Protein AF-A0A1W9UYB6-F1 (afdb_monomer_lite)

pLDDT: mean 93.51, std 8.06, range [49.12, 98.56]

Structure (mmCIF, N/CA/C/O backbone):
data_AF-A0A1W9UYB6-F1
#
_entry.id   AF-A0A1W9UYB6-F1
#
loop_
_atom_site.group_PDB
_atom_site.id
_atom_site.type_symbol
_atom_site.label_atom_id
_atom_site.label_alt_id
_atom_site.label_comp_id
_atom_site.label_asym_id
_atom_site.label_entity_id
_atom_site.label_seq_id
_atom_site.pdbx_PDB_ins_code
_atom_site.Cartn_x
_atom_site.Cartn_y
_atom_site.Cartn_z
_atom_site.occupancy
_atom_site.B_iso_or_equiv
_atom_site.auth_seq_id
_atom_site.auth_comp_id
_atom_site.auth_asym_id
_atom_site.auth_atom_id
_atom_site.pdbx_PDB_model_num
ATOM 1 N N . MET A 1 1 ? -17.127 8.899 -3.415 1.00 60.56 1 MET A N 1
ATOM 2 C CA . MET A 1 1 ? -17.416 7.688 -2.606 1.00 60.56 1 MET A CA 1
ATOM 3 C C . MET A 1 1 ? -17.935 6.496 -3.414 1.00 60.56 1 MET A C 1
ATOM 5 O O . MET A 1 1 ? -17.238 5.496 -3.410 1.00 60.56 1 MET A O 1
ATOM 9 N N . LYS A 1 2 ? -19.068 6.560 -4.145 1.00 73.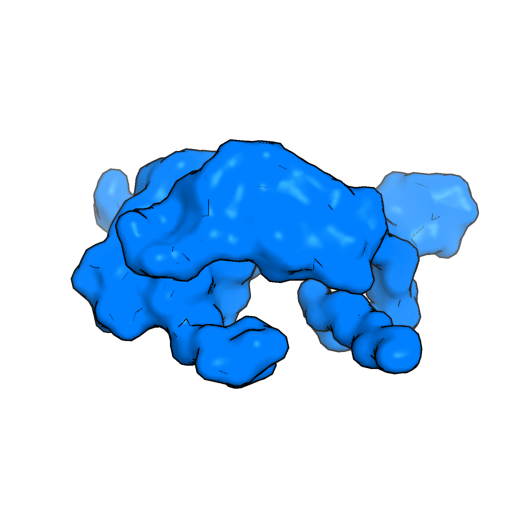38 2 LYS A N 1
ATOM 10 C CA . LYS A 1 2 ? -19.610 5.381 -4.879 1.00 73.38 2 LYS A CA 1
ATOM 11 C C . LYS A 1 2 ? -18.617 4.708 -5.844 1.00 73.38 2 LYS A C 1
ATOM 13 O O . LYS A 1 2 ? -18.592 3.490 -5.937 1.00 73.38 2 LYS A O 1
ATOM 18 N N . GLN A 1 3 ? -17.780 5.495 -6.521 1.00 86.06 3 GLN A N 1
ATOM 19 C CA . GLN A 1 3 ? -16.776 4.973 -7.452 1.00 86.06 3 GLN A CA 1
ATOM 20 C C . GLN A 1 3 ? -15.595 4.290 -6.739 1.00 86.06 3 GLN A C 1
ATOM 22 O O . GLN A 1 3 ? -15.181 3.217 -7.158 1.00 86.06 3 GLN A O 1
ATOM 27 N N . ILE A 1 4 ? -15.089 4.870 -5.641 1.00 89.50 4 ILE A N 1
ATOM 28 C CA . ILE A 1 4 ? -14.000 4.276 -4.842 1.00 89.50 4 ILE A CA 1
ATOM 29 C C . ILE A 1 4 ? -14.442 2.929 -4.274 1.00 89.50 4 ILE A C 1
ATOM 31 O O . ILE A 1 4 ? -13.739 1.944 -4.462 1.00 89.50 4 ILE A O 1
ATOM 35 N N . ALA A 1 5 ? -15.630 2.882 -3.662 1.00 92.44 5 ALA A N 1
ATOM 36 C CA . ALA A 1 5 ? -16.190 1.651 -3.115 1.00 92.44 5 ALA A CA 1
ATOM 37 C C . ALA A 1 5 ? -16.296 0.551 -4.177 1.00 92.44 5 ALA A C 1
ATOM 39 O O . ALA A 1 5 ? -15.790 -0.544 -3.968 1.00 92.44 5 ALA A O 1
ATOM 40 N N . TYR A 1 6 ? -16.856 0.870 -5.350 1.00 93.19 6 TYR A N 1
ATOM 41 C CA . TYR A 1 6 ? -16.948 -0.076 -6.462 1.00 93.19 6 TYR A CA 1
ATOM 42 C C . TYR A 1 6 ? -15.577 -0.619 -6.890 1.00 93.19 6 TYR A C 1
ATOM 44 O O . TYR A 1 6 ? -15.417 -1.825 -7.049 1.00 93.19 6 TYR A O 1
ATOM 52 N N . HIS A 1 7 ? -14.575 0.248 -7.070 1.00 93.19 7 HIS A N 1
ATOM 53 C CA . HIS A 1 7 ? -13.251 -0.204 -7.497 1.00 93.19 7 HIS A CA 1
ATOM 54 C C . HIS A 1 7 ? -12.536 -1.034 -6.428 1.00 93.19 7 HIS A C 1
ATOM 56 O O . HIS A 1 7 ? -11.899 -2.027 -6.766 1.00 93.19 7 HIS A O 1
ATOM 62 N N . VAL A 1 8 ? -12.631 -0.638 -5.160 1.00 94.94 8 VAL A N 1
ATOM 63 C CA . VAL A 1 8 ? -12.024 -1.382 -4.053 1.00 94.94 8 VAL A CA 1
ATOM 64 C C . VAL A 1 8 ? -12.678 -2.755 -3.900 1.00 94.94 8 VAL A C 1
ATOM 66 O O . VAL A 1 8 ? -11.960 -3.733 -3.757 1.00 94.94 8 VAL A O 1
ATOM 69 N N . ASP A 1 9 ? -14.002 -2.850 -4.015 1.00 94.06 9 ASP A N 1
ATOM 70 C CA . ASP A 1 9 ? -14.730 -4.124 -3.939 1.00 94.06 9 ASP A CA 1
ATOM 71 C C . ASP A 1 9 ? -14.449 -5.036 -5.149 1.00 94.06 9 ASP A C 1
ATOM 73 O O . ASP A 1 9 ? -14.276 -6.241 -5.011 1.00 94.06 9 ASP A O 1
ATOM 77 N N . THR A 1 10 ? -14.332 -4.454 -6.348 1.00 94.62 10 THR A N 1
ATOM 78 C CA . THR A 1 10 ? -14.130 -5.225 -7.589 1.00 94.62 10 THR A CA 1
ATOM 79 C C . THR A 1 10 ? -12.684 -5.694 -7.774 1.00 94.62 10 THR A C 1
ATOM 81 O O . THR A 1 10 ? -12.449 -6.781 -8.298 1.00 94.62 10 THR A O 1
ATOM 84 N N . TYR A 1 11 ? -11.706 -4.855 -7.422 1.00 94.50 11 TYR A N 1
ATOM 85 C CA . TYR A 1 11 ? -10.289 -5.071 -7.751 1.00 94.50 11 TYR A CA 1
ATOM 86 C C . TYR A 1 11 ? -9.396 -5.260 -6.523 1.00 94.50 11 TYR A C 1
ATOM 88 O O . TYR A 1 11 ? -8.198 -5.514 -6.675 1.00 94.50 11 TYR A O 1
ATOM 96 N N . GLY A 1 12 ? -9.944 -5.078 -5.322 1.00 96.88 12 GLY A N 1
ATOM 97 C CA . GLY A 1 12 ? -9.226 -5.281 -4.076 1.00 96.88 12 GLY A CA 1
ATOM 98 C C . GLY A 1 12 ? -9.085 -6.761 -3.743 1.00 96.88 12 GLY A C 1
ATOM 99 O O . GLY A 1 12 ? -9.962 -7.569 -4.039 1.00 96.88 12 GLY A O 1
ATOM 100 N N . PHE A 1 13 ? -7.986 -7.122 -3.093 1.00 97.38 13 PHE A N 1
ATOM 101 C CA . PHE A 1 13 ? -7.816 -8.447 -2.506 1.00 97.38 13 PHE A CA 1
ATOM 102 C C . PHE A 1 13 ? -7.130 -8.332 -1.146 1.00 97.38 13 PHE A C 1
ATOM 104 O O . PHE A 1 13 ? -6.220 -7.519 -0.956 1.00 97.38 13 PHE A O 1
ATOM 111 N N . ALA A 1 14 ? -7.608 -9.120 -0.186 1.00 97.94 14 ALA A N 1
ATOM 112 C CA . ALA A 1 14 ? -7.052 -9.155 1.158 1.00 97.94 14 ALA A CA 1
ATOM 113 C C . ALA A 1 14 ? -5.763 -9.986 1.183 1.00 97.94 14 ALA A C 1
ATOM 115 O O . ALA A 1 14 ? -5.651 -10.997 0.485 1.00 97.94 14 ALA A O 1
ATOM 116 N N . LEU A 1 15 ? -4.803 -9.568 2.001 1.00 96.31 15 LEU A N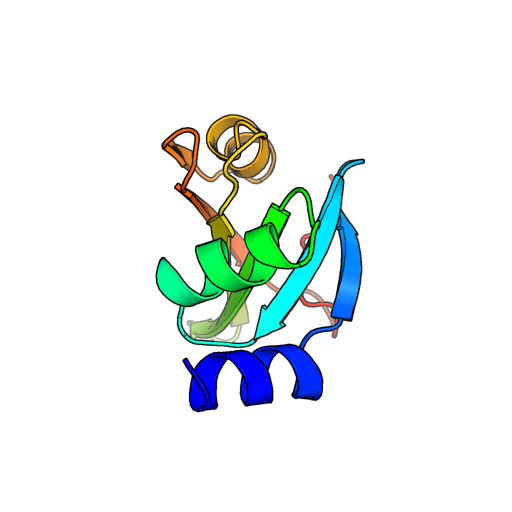 1
ATOM 117 C CA . LEU A 1 15 ? -3.575 -10.301 2.273 1.00 96.31 15 LEU A CA 1
ATOM 118 C C . LEU A 1 15 ? -3.050 -9.992 3.678 1.00 96.31 15 LEU A C 1
ATOM 120 O O . LEU A 1 15 ? -3.341 -8.941 4.248 1.00 96.31 15 LEU A O 1
ATOM 124 N N . ASP A 1 16 ? -2.215 -10.890 4.193 1.00 96.56 16 ASP A N 1
ATOM 125 C CA . ASP A 1 16 ? -1.267 -10.532 5.244 1.00 96.56 16 ASP A CA 1
ATOM 126 C C . ASP A 1 16 ? -0.069 -9.844 4.585 1.00 96.56 16 ASP A C 1
ATOM 128 O O . ASP A 1 16 ? 0.572 -10.415 3.696 1.00 96.56 16 ASP A O 1
ATOM 132 N N . PHE A 1 17 ? 0.203 -8.603 4.981 1.00 95.81 17 PHE A N 1
ATOM 133 C CA . PHE A 1 17 ? 1.404 -7.897 4.557 1.00 95.81 17 PHE A CA 1
ATOM 134 C C . PHE A 1 17 ? 2.216 -7.505 5.783 1.00 95.81 17 PHE A C 1
ATOM 136 O O . PHE A 1 17 ? 1.875 -6.565 6.499 1.00 95.81 17 PHE A O 1
ATOM 143 N N . ASP A 1 18 ? 3.305 -8.241 6.004 1.00 93.75 18 ASP A N 1
ATOM 144 C CA . ASP A 1 18 ? 4.249 -8.008 7.099 1.00 93.75 18 ASP A CA 1
ATOM 145 C C . ASP A 1 18 ? 3.577 -8.068 8.491 1.00 93.75 18 ASP A C 1
ATOM 147 O O . ASP A 1 18 ? 3.925 -7.313 9.404 1.00 93.75 18 ASP A O 1
ATOM 151 N N . GLY A 1 19 ? 2.585 -8.961 8.637 1.00 95.81 19 GLY A N 1
ATOM 152 C CA . GLY A 1 19 ? 1.816 -9.186 9.863 1.00 95.81 19 GLY A CA 1
ATOM 153 C C . GLY A 1 19 ? 0.595 -8.281 10.051 1.00 95.81 19 GLY A C 1
ATOM 154 O O . GLY A 1 19 ? 0.009 -8.292 11.133 1.00 95.81 19 GLY A O 1
ATOM 155 N N . TYR A 1 20 ? 0.220 -7.484 9.044 1.00 97.75 20 TYR A N 1
ATOM 156 C CA . TYR A 1 20 ? -0.942 -6.590 9.097 1.00 97.75 20 TYR A CA 1
ATOM 157 C C . TYR A 1 20 ? -2.057 -7.048 8.162 1.00 97.75 20 TYR A C 1
ATOM 159 O O . TYR A 1 20 ? -1.803 -7.377 6.996 1.00 97.75 20 TYR A O 1
ATOM 167 N N . ASN A 1 21 ? -3.305 -6.978 8.639 1.00 98.25 21 ASN A N 1
ATOM 168 C CA . ASN A 1 21 ? -4.477 -7.233 7.811 1.00 98.25 21 ASN A CA 1
ATOM 169 C C . ASN A 1 21 ? -4.599 -6.128 6.757 1.00 98.25 21 ASN A C 1
ATOM 171 O O . ASN A 1 21 ? -4.946 -4.987 7.065 1.00 98.25 21 ASN A O 1
ATOM 175 N N . THR A 1 22 ? -4.296 -6.462 5.508 1.00 98.56 22 THR A N 1
ATOM 176 C CA . THR A 1 22 ? -4.086 -5.483 4.444 1.00 98.56 22 THR A CA 1
ATOM 177 C C . THR A 1 22 ? -5.045 -5.732 3.295 1.00 98.56 22 THR A C 1
ATOM 179 O O . THR A 1 22 ? -5.238 -6.871 2.873 1.00 98.56 22 THR A O 1
ATOM 182 N N . LEU A 1 23 ? -5.603 -4.662 2.732 1.00 98.31 23 LEU A N 1
ATOM 183 C CA . LEU A 1 23 ? -6.300 -4.736 1.451 1.00 98.31 23 LEU A CA 1
ATOM 184 C C . LEU A 1 23 ? -5.448 -4.067 0.374 1.00 98.31 23 LEU A C 1
ATOM 186 O O . LEU A 1 23 ? -5.155 -2.869 0.458 1.00 98.31 23 LEU A O 1
ATOM 190 N N . ALA A 1 24 ? -5.055 -4.842 -0.638 1.00 97.88 24 ALA A N 1
ATOM 191 C CA . ALA A 1 24 ? -4.311 -4.346 -1.786 1.00 97.88 24 ALA A CA 1
ATOM 192 C C . ALA A 1 24 ? -5.226 -4.049 -2.970 1.00 97.88 24 ALA A C 1
ATOM 194 O O . ALA A 1 24 ? -6.117 -4.835 -3.279 1.00 97.88 24 ALA A O 1
ATOM 195 N N . VAL A 1 25 ? -4.981 -2.940 -3.671 1.00 97.12 25 VAL A N 1
ATOM 196 C CA . VAL A 1 25 ? -5.773 -2.537 -4.838 1.00 97.12 25 VAL A CA 1
ATOM 197 C C . VAL A 1 25 ? -4.918 -1.831 -5.897 1.00 97.12 25 VAL A C 1
ATOM 199 O O . VAL A 1 25 ? -4.100 -0.961 -5.590 1.00 97.12 25 VAL A O 1
ATOM 202 N N . ASN A 1 26 ? -5.117 -2.196 -7.168 1.00 95.25 26 ASN A N 1
ATOM 203 C CA . ASN A 1 26 ? -4.440 -1.568 -8.306 1.00 95.25 26 ASN A CA 1
ATOM 204 C C . ASN A 1 26 ? -5.212 -0.327 -8.777 1.00 95.25 26 ASN A C 1
ATOM 206 O O . ASN A 1 26 ? -6.084 -0.412 -9.644 1.00 95.25 26 ASN A O 1
ATOM 210 N N . LEU A 1 27 ? -4.922 0.829 -8.181 1.00 92.38 27 LEU A N 1
ATOM 211 C CA . LEU A 1 27 ? -5.569 2.111 -8.479 1.00 92.38 27 LEU A CA 1
ATOM 212 C C . LEU A 1 27 ? -4.548 3.252 -8.417 1.00 92.38 27 LEU A C 1
ATOM 214 O O . LEU A 1 27 ? -3.517 3.122 -7.763 1.00 92.38 27 LEU A O 1
ATOM 218 N N . PRO A 1 28 ? -4.790 4.397 -9.087 1.00 86.19 28 PRO A N 1
ATOM 219 C CA . PRO A 1 28 ? -4.031 5.604 -8.774 1.00 86.19 28 PRO A CA 1
ATOM 220 C C . PRO A 1 28 ? -4.171 5.930 -7.280 1.00 86.19 28 PRO A C 1
ATOM 222 O O . PRO A 1 28 ? -5.290 6.057 -6.788 1.00 86.19 28 PRO A O 1
ATOM 225 N N . GLY A 1 29 ? -3.045 6.051 -6.572 1.00 78.06 29 GLY A N 1
ATOM 226 C CA . GLY A 1 29 ? -3.028 6.353 -5.141 1.00 78.06 29 GLY A CA 1
ATOM 227 C C . GLY A 1 29 ? -3.692 7.691 -4.827 1.00 78.06 29 GLY A C 1
ATOM 228 O O . GLY A 1 29 ? -3.340 8.715 -5.413 1.00 78.06 29 GLY A O 1
ATOM 229 N N . ASN A 1 30 ? -4.643 7.686 -3.895 1.00 87.62 30 ASN A N 1
ATOM 230 C CA . ASN A 1 30 ? -5.145 8.888 -3.241 1.00 87.62 30 ASN A CA 1
ATOM 231 C C . ASN A 1 30 ? -5.501 8.575 -1.774 1.00 87.62 30 ASN A C 1
ATOM 233 O O . ASN A 1 30 ? -5.725 7.418 -1.409 1.00 87.62 30 ASN A O 1
ATOM 237 N N . GLY A 1 31 ? -5.559 9.613 -0.936 1.00 89.88 31 GLY A N 1
ATOM 238 C CA . GLY A 1 31 ? -5.887 9.458 0.484 1.00 89.88 31 GLY A CA 1
ATOM 239 C C . GLY A 1 31 ? -7.303 8.929 0.743 1.00 89.88 31 GLY A C 1
ATOM 240 O O . GLY A 1 31 ? -7.496 8.195 1.704 1.00 89.88 31 GLY A O 1
ATOM 241 N N . ASP A 1 32 ? -8.272 9.227 -0.129 1.00 95.19 32 ASP A N 1
ATOM 242 C CA . ASP A 1 32 ? -9.664 8.778 0.026 1.00 95.19 32 ASP A CA 1
ATOM 243 C C . ASP A 1 32 ? -9.816 7.255 -0.114 1.00 95.19 32 ASP A C 1
ATOM 245 O O . ASP A 1 32 ? -10.630 6.651 0.580 1.00 95.19 32 ASP A O 1
ATOM 249 N N . ILE A 1 33 ? -9.039 6.623 -1.002 1.00 95.88 33 ILE A N 1
ATOM 250 C CA . ILE A 1 33 ? -8.962 5.165 -1.145 1.00 95.88 33 ILE A CA 1
ATOM 251 C C . ILE A 1 33 ? -8.384 4.582 0.140 1.00 95.88 33 ILE A C 1
ATOM 253 O O . ILE A 1 33 ? -8.958 3.648 0.692 1.00 95.88 33 ILE A O 1
ATOM 257 N N . GLY A 1 34 ? -7.286 5.163 0.635 1.00 96.50 34 GLY A N 1
ATOM 258 C CA . GLY A 1 34 ? -6.665 4.761 1.893 1.00 96.50 34 GLY A CA 1
ATOM 259 C C . GLY A 1 34 ? -7.640 4.814 3.067 1.00 96.50 34 GLY A C 1
ATOM 260 O O . GLY A 1 34 ? -7.836 3.812 3.751 1.00 96.50 34 GLY A O 1
ATOM 261 N N . HIS A 1 35 ? -8.308 5.953 3.246 1.00 96.56 35 HIS A N 1
ATOM 262 C CA . HIS A 1 35 ? -9.306 6.154 4.294 1.00 96.56 35 HIS A CA 1
ATOM 263 C C . HIS A 1 35 ? -10.495 5.194 4.154 1.00 96.56 35 HIS A C 1
ATOM 265 O O . HIS A 1 35 ? -10.893 4.563 5.130 1.00 96.56 35 HIS A O 1
ATOM 271 N N . TYR A 1 36 ? -11.032 5.018 2.940 1.00 96.94 36 TYR A N 1
ATOM 272 C CA . TYR A 1 36 ? -12.127 4.077 2.703 1.00 96.94 36 TYR A CA 1
ATOM 273 C C . TYR A 1 36 ? -11.738 2.648 3.090 1.00 96.94 36 TYR A C 1
ATOM 275 O O . TYR A 1 36 ? -12.471 2.002 3.832 1.00 96.94 36 TYR A O 1
ATOM 283 N N . ILE A 1 37 ? -10.573 2.171 2.656 1.00 97.81 37 ILE A N 1
ATOM 284 C CA . ILE A 1 37 ? -10.081 0.836 3.013 1.00 97.81 37 ILE A CA 1
ATOM 285 C C . ILE A 1 37 ? -9.908 0.688 4.531 1.00 97.81 37 ILE A C 1
ATOM 287 O O . ILE A 1 37 ? -10.357 -0.310 5.093 1.00 97.81 37 ILE A O 1
ATOM 291 N N . CYS A 1 38 ? -9.332 1.686 5.209 1.00 97.50 38 CYS A N 1
ATOM 292 C CA . CYS A 1 38 ? -9.191 1.664 6.669 1.00 97.50 38 CYS A CA 1
ATOM 293 C C . CYS A 1 38 ? -10.562 1.607 7.368 1.00 97.50 38 CYS A C 1
ATOM 295 O O . CYS A 1 38 ? -10.745 0.841 8.311 1.00 97.50 38 CYS A O 1
ATOM 297 N N . SER A 1 39 ? -11.566 2.331 6.857 1.00 97.25 39 SER A N 1
ATOM 298 C CA . SER A 1 39 ? -12.940 2.288 7.387 1.00 97.25 39 SER A CA 1
ATOM 299 C C . SER A 1 39 ? -13.636 0.928 7.242 1.00 97.25 39 SER A C 1
ATOM 301 O O . SER A 1 39 ? -14.623 0.677 7.930 1.00 97.25 39 SER A O 1
ATOM 303 N N . LEU A 1 40 ? -13.122 0.037 6.384 1.00 96.88 40 LEU A N 1
ATOM 304 C CA . LEU A 1 40 ? -13.584 -1.351 6.273 1.00 96.88 40 LEU A CA 1
ATOM 305 C C . LEU A 1 40 ? -12.953 -2.277 7.332 1.00 96.88 40 LEU A C 1
ATOM 307 O O . LEU A 1 40 ? -13.296 -3.455 7.381 1.00 96.88 40 LEU A O 1
ATOM 311 N N . GLY A 1 41 ? -12.048 -1.766 8.175 1.00 97.81 41 GLY A N 1
ATOM 312 C CA . GLY A 1 41 ? -11.400 -2.517 9.255 1.00 97.81 41 GLY A CA 1
ATOM 313 C C . GLY A 1 41 ? -10.061 -3.163 8.884 1.00 97.81 41 GLY A C 1
ATOM 314 O O . GLY A 1 41 ? -9.573 -4.006 9.634 1.00 97.81 41 GLY A O 1
ATOM 315 N N . TYR A 1 42 ? -9.465 -2.794 7.747 1.00 98.50 42 TYR A N 1
ATOM 316 C CA . TYR A 1 42 ? -8.094 -3.189 7.414 1.00 98.50 42 TYR A CA 1
ATOM 317 C C . TYR A 1 42 ? -7.083 -2.282 8.121 1.00 98.50 42 TYR A C 1
ATOM 319 O O . TYR A 1 42 ? -7.275 -1.068 8.193 1.00 98.50 42 TYR A O 1
ATOM 327 N N . ASP A 1 43 ? -5.985 -2.865 8.599 1.00 98.50 43 ASP A N 1
ATOM 328 C CA . ASP A 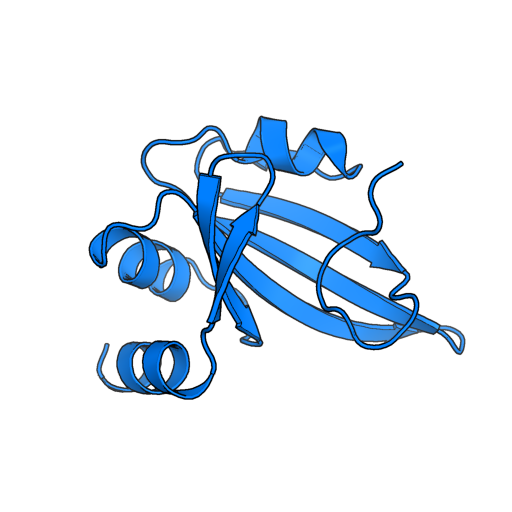1 43 ? -4.900 -2.140 9.265 1.00 98.50 43 ASP A CA 1
ATOM 329 C C . ASP A 1 43 ? -4.139 -1.252 8.277 1.00 98.50 43 ASP A C 1
ATOM 331 O O . ASP A 1 43 ? -3.697 -0.153 8.619 1.00 98.50 43 ASP A O 1
ATOM 335 N N . VAL A 1 44 ? -3.965 -1.739 7.046 1.00 98.56 44 VAL A N 1
ATOM 336 C CA . VAL A 1 44 ? -3.196 -1.072 5.994 1.00 98.56 44 VAL A CA 1
ATOM 337 C C . VAL A 1 44 ? -3.951 -1.130 4.669 1.00 98.56 44 VAL A C 1
ATOM 339 O O . VAL A 1 44 ? -4.422 -2.179 4.226 1.00 98.56 44 VAL A O 1
ATOM 342 N N . ALA A 1 45 ? -4.012 0.009 3.989 1.00 98.50 45 ALA A N 1
ATOM 343 C CA . ALA A 1 45 ? -4.391 0.085 2.588 1.00 98.50 45 ALA A CA 1
ATOM 344 C C . ALA A 1 45 ? -3.132 0.048 1.717 1.00 98.50 45 ALA A C 1
ATOM 346 O O . ALA A 1 45 ? -2.290 0.940 1.820 1.00 98.50 45 ALA A O 1
ATOM 347 N N . TYR A 1 46 ? -3.013 -0.953 0.846 1.00 98.38 46 TYR A N 1
ATOM 348 C CA . TYR A 1 46 ? -1.898 -1.112 -0.088 1.00 98.38 46 TYR A CA 1
ATOM 349 C C . TYR A 1 46 ? -2.356 -0.712 -1.494 1.00 98.38 46 TYR A C 1
ATOM 351 O O . TYR A 1 46 ? -2.965 -1.490 -2.226 1.00 98.38 46 TYR A O 1
ATOM 359 N N . VAL A 1 47 ? -2.097 0.528 -1.897 1.00 98.00 47 VAL A N 1
ATOM 360 C CA . VAL A 1 47 ? -2.501 1.028 -3.217 1.00 98.00 47 VAL A CA 1
ATOM 361 C C . VAL A 1 47 ? -1.293 1.023 -4.135 1.00 98.00 47 VAL A C 1
ATOM 363 O O . VAL A 1 47 ? -0.273 1.628 -3.811 1.00 98.00 47 VAL A O 1
ATOM 366 N N . TYR A 1 48 ? -1.379 0.349 -5.278 1.00 97.25 48 TYR A N 1
ATOM 367 C CA . TYR A 1 48 ? -0.221 0.189 -6.155 1.00 97.25 48 TYR A CA 1
ATOM 368 C C . TYR A 1 48 ? -0.525 0.450 -7.622 1.00 97.25 48 TYR A C 1
ATOM 370 O O . TYR A 1 48 ? -1.663 0.343 -8.081 1.00 97.25 48 TYR A O 1
ATOM 378 N N . ARG A 1 49 ? 0.532 0.787 -8.364 1.00 95.19 49 ARG A N 1
ATOM 379 C CA . ARG A 1 49 ? 0.522 0.936 -9.819 1.00 95.19 49 ARG A CA 1
ATOM 380 C C . ARG A 1 49 ? 1.806 0.408 -10.421 1.00 95.19 49 ARG A C 1
ATOM 382 O O . ARG A 1 49 ? 2.900 0.740 -9.963 1.00 95.19 49 ARG A O 1
ATOM 389 N N . ASP A 1 50 ? 1.653 -0.331 -11.508 1.00 93.50 50 ASP A N 1
ATOM 390 C CA . ASP A 1 50 ? 2.777 -0.724 -12.341 1.00 93.50 50 ASP A CA 1
ATOM 391 C C . ASP A 1 50 ? 3.150 0.399 -13.311 1.00 93.50 50 ASP A C 1
ATOM 393 O O . ASP A 1 50 ? 2.291 1.101 -13.855 1.00 93.50 50 ASP A O 1
ATOM 397 N N . ASN A 1 51 ? 4.449 0.561 -13.521 1.00 91.88 51 ASN A N 1
ATOM 398 C CA . ASN A 1 51 ? 5.040 1.418 -14.532 1.00 91.88 51 ASN A CA 1
ATOM 399 C C . ASN A 1 51 ? 6.094 0.618 -15.304 1.00 91.88 51 ASN A C 1
ATOM 401 O O . ASN A 1 51 ? 6.849 -0.149 -14.709 1.00 91.88 51 ASN A O 1
ATOM 405 N N . PHE A 1 52 ? 6.155 0.808 -16.618 1.00 93.19 52 PHE A N 1
ATOM 406 C CA . PHE A 1 52 ? 7.184 0.219 -17.460 1.00 93.19 52 PHE A CA 1
ATOM 407 C C . PHE A 1 52 ? 8.288 1.245 -17.708 1.00 93.19 52 PHE A C 1
ATOM 409 O O . PHE A 1 52 ? 8.036 2.320 -18.250 1.00 93.19 52 PHE A O 1
ATOM 416 N N . GLN A 1 53 ? 9.510 0.916 -17.307 1.00 92.81 53 GLN A N 1
ATOM 417 C CA . GLN A 1 53 ? 10.680 1.769 -17.466 1.00 92.81 53 GLN A CA 1
ATOM 418 C C . GLN A 1 53 ? 11.880 0.903 -17.858 1.00 92.81 53 GLN A C 1
ATOM 420 O O . GLN A 1 53 ? 12.134 -0.115 -17.222 1.00 92.81 53 GLN A O 1
ATOM 425 N N . ASP A 1 54 ? 12.612 1.311 -18.898 1.00 92.31 54 ASP A N 1
ATOM 426 C CA . ASP A 1 54 ? 13.881 0.693 -19.316 1.00 92.31 54 ASP A CA 1
ATOM 427 C C . ASP A 1 54 ? 13.807 -0.834 -19.519 1.00 92.31 54 ASP A C 1
ATOM 429 O O . ASP A 1 54 ? 14.702 -1.587 -19.143 1.00 92.31 54 ASP A O 1
ATOM 433 N N . GLY A 1 55 ? 12.711 -1.314 -20.117 1.00 93.44 55 GLY A N 1
ATOM 434 C CA . GLY A 1 55 ? 12.509 -2.744 -20.377 1.00 93.44 55 GLY A CA 1
ATOM 435 C C . GLY A 1 55 ? 12.013 -3.548 -19.170 1.00 93.44 55 GLY A C 1
ATOM 436 O O . GLY A 1 55 ? 11.847 -4.762 -19.277 1.00 93.44 55 GLY A O 1
ATOM 437 N N . GLN A 1 56 ? 11.768 -2.897 -18.032 1.00 93.25 56 GLN A N 1
ATOM 438 C CA . GLN A 1 56 ? 11.403 -3.532 -16.769 1.00 93.25 56 GLN A CA 1
ATOM 439 C C . GLN A 1 56 ? 10.074 -2.992 -16.235 1.00 93.25 56 GLN A C 1
ATOM 441 O O . GLN A 1 56 ? 9.724 -1.824 -16.417 1.00 93.25 56 GLN A O 1
ATOM 446 N N . VAL A 1 57 ? 9.326 -3.850 -15.538 1.00 93.25 57 VAL A N 1
ATOM 447 C CA . VAL A 1 57 ? 8.130 -3.440 -14.797 1.00 93.25 57 VAL A CA 1
ATOM 448 C C . VAL A 1 57 ? 8.545 -3.071 -13.380 1.00 93.25 57 VAL A C 1
ATOM 450 O O . VAL A 1 57 ? 9.197 -3.849 -12.689 1.00 93.25 57 VAL A O 1
ATOM 453 N N . PHE A 1 58 ? 8.136 -1.894 -12.930 1.00 94.44 58 PHE A N 1
ATOM 454 C CA . PHE A 1 58 ? 8.276 -1.454 -11.553 1.00 94.44 58 PHE A CA 1
ATOM 455 C C . PHE A 1 58 ? 6.909 -1.230 -10.939 1.00 94.44 58 PHE A C 1
ATOM 457 O O . PHE A 1 58 ? 6.045 -0.609 -11.553 1.00 94.44 58 PHE A O 1
ATOM 464 N N . THR A 1 59 ? 6.749 -1.653 -9.696 1.00 96.06 59 THR A N 1
ATOM 465 C CA . THR A 1 59 ? 5.543 -1.388 -8.922 1.00 96.06 59 THR A CA 1
ATOM 466 C C . THR A 1 59 ? 5.827 -0.247 -7.956 1.00 96.06 59 THR A C 1
ATOM 468 O O . THR A 1 59 ? 6.774 -0.303 -7.169 1.00 96.06 59 THR A O 1
ATOM 471 N N . ASN A 1 60 ? 5.021 0.809 -8.041 1.00 96.31 60 ASN A N 1
ATOM 472 C CA . ASN A 1 60 ? 5.001 1.901 -7.075 1.00 96.31 60 ASN A CA 1
ATOM 473 C C . ASN A 1 60 ? 3.865 1.646 -6.095 1.00 96.31 60 ASN A C 1
ATOM 475 O O . ASN A 1 60 ? 2.727 1.444 -6.521 1.00 96.31 60 ASN A O 1
ATOM 479 N N . VAL A 1 61 ? 4.174 1.679 -4.806 1.00 97.38 61 VAL A N 1
ATOM 480 C CA . VAL A 1 61 ? 3.237 1.378 -3.725 1.00 97.38 61 VAL A CA 1
ATOM 481 C C . VAL A 1 61 ? 3.060 2.616 -2.870 1.00 97.38 61 VAL A C 1
ATOM 483 O O . VAL A 1 61 ? 4.031 3.275 -2.504 1.00 97.38 61 VAL A O 1
ATOM 486 N N . THR A 1 62 ? 1.816 2.917 -2.528 1.00 98.31 62 THR A N 1
ATOM 487 C CA . THR A 1 62 ? 1.453 3.859 -1.475 1.00 98.31 62 THR A CA 1
ATOM 488 C C . THR A 1 62 ? 0.642 3.122 -0.420 1.00 98.31 62 THR A C 1
ATOM 490 O O . THR A 1 62 ? -0.388 2.517 -0.709 1.00 98.31 62 THR A O 1
ATOM 493 N N . LEU A 1 63 ? 1.143 3.165 0.804 1.00 98.38 63 LEU A N 1
ATOM 494 C CA . LEU A 1 63 ? 0.529 2.625 1.999 1.00 98.38 63 LEU A CA 1
ATOM 495 C C . LEU A 1 63 ? -0.223 3.739 2.718 1.00 98.38 63 LEU A C 1
ATOM 497 O O . LEU A 1 63 ? 0.323 4.831 2.886 1.00 98.38 63 LEU A O 1
ATOM 501 N N . TYR A 1 64 ? -1.423 3.437 3.199 1.00 98.56 64 TYR A N 1
ATOM 502 C CA . TYR A 1 64 ? -2.166 4.303 4.112 1.00 98.56 64 TYR A CA 1
ATOM 503 C C . TYR A 1 64 ? -2.582 3.526 5.354 1.00 98.56 64 TYR A C 1
ATOM 505 O O . TYR A 1 64 ? -2.882 2.335 5.269 1.00 98.56 64 TYR A O 1
ATOM 513 N N . SER A 1 65 ? -2.601 4.201 6.499 1.00 98.44 65 SER A N 1
ATOM 514 C CA . SER A 1 65 ? -3.146 3.659 7.742 1.00 98.44 65 SER A CA 1
ATOM 515 C C . SER A 1 65 ? -3.493 4.784 8.713 1.00 98.44 65 SER A C 1
ATOM 517 O O . SER A 1 65 ? -2.873 5.850 8.699 1.00 98.44 65 SER A O 1
ATOM 519 N N . GLU A 1 66 ? -4.460 4.527 9.589 1.00 96.94 66 GLU A N 1
ATOM 520 C CA . GLU A 1 66 ? -4.804 5.406 10.712 1.00 96.94 66 GLU A CA 1
ATOM 521 C C . GLU A 1 66 ? -4.181 4.930 12.037 1.00 96.94 66 GLU A C 1
ATOM 523 O O . GLU A 1 66 ? -4.026 5.715 12.975 1.00 96.94 66 GLU A O 1
ATOM 528 N N . THR A 1 67 ? -3.775 3.659 12.116 1.00 97.00 67 THR A N 1
ATOM 529 C CA . THR A 1 67 ? -3.338 2.992 13.355 1.00 97.00 67 THR A CA 1
ATOM 530 C C . THR A 1 67 ? -1.895 2.486 13.289 1.00 97.00 67 THR A C 1
ATOM 532 O O . THR A 1 67 ? -1.194 2.496 14.305 1.00 97.00 67 THR A O 1
ATOM 535 N N . VAL A 1 68 ? -1.414 2.112 12.102 1.00 97.94 68 VAL A N 1
ATOM 536 C CA . VAL A 1 68 ? -0.069 1.581 11.852 1.00 97.94 68 VAL A CA 1
ATOM 537 C C . VAL A 1 68 ? 0.861 2.693 11.374 1.00 97.94 68 VAL A C 1
ATOM 539 O O . VAL A 1 68 ? 0.489 3.545 10.573 1.00 97.94 68 VAL A O 1
ATOM 542 N N . ASP A 1 69 ? 2.108 2.682 11.850 1.00 98.31 69 ASP A N 1
ATOM 543 C CA . ASP A 1 69 ? 3.160 3.554 11.323 1.00 98.31 69 ASP A CA 1
ATOM 544 C C . ASP A 1 69 ? 3.696 3.002 9.993 1.00 98.31 69 ASP A C 1
ATOM 546 O O . ASP A 1 69 ? 4.691 2.270 9.948 1.00 98.31 69 ASP A O 1
ATOM 550 N N . VAL A 1 70 ? 3.023 3.351 8.896 1.00 98.44 70 VAL A N 1
ATOM 551 C CA . VAL A 1 70 ? 3.368 2.856 7.557 1.00 98.44 70 VAL A CA 1
ATOM 552 C C . VAL A 1 70 ? 4.678 3.434 7.027 1.00 98.44 70 VAL A C 1
ATOM 554 O O . VAL A 1 70 ? 5.257 2.859 6.107 1.00 98.44 70 VAL A O 1
ATOM 557 N N . SER A 1 71 ? 5.213 4.505 7.631 1.00 98.56 71 SER A N 1
ATOM 558 C CA . SER A 1 71 ? 6.554 5.000 7.289 1.00 98.56 71 SER A CA 1
ATOM 559 C C . SER A 1 71 ? 7.628 3.961 7.609 1.00 98.56 71 SER A C 1
ATOM 561 O O . SER A 1 71 ? 8.507 3.704 6.786 1.00 98.56 71 SER A O 1
ATOM 563 N N . LYS A 1 72 ? 7.512 3.290 8.762 1.00 97.94 72 LYS A N 1
ATOM 564 C CA . LYS A 1 72 ? 8.424 2.215 9.176 1.00 97.94 72 LYS A CA 1
ATOM 565 C C . LYS A 1 72 ? 8.280 0.979 8.313 1.00 97.94 72 LYS A C 1
ATOM 567 O O . LYS A 1 72 ? 9.287 0.353 7.997 1.00 97.94 72 LYS A O 1
ATOM 572 N N . LEU A 1 73 ? 7.051 0.655 7.922 1.00 96.50 73 LEU A N 1
ATOM 573 C CA . LEU A 1 73 ? 6.777 -0.442 7.003 1.00 96.50 73 LEU A CA 1
ATOM 574 C C . LEU A 1 73 ? 7.416 -0.174 5.633 1.00 96.50 73 LEU A C 1
ATOM 576 O O . LEU A 1 73 ? 8.170 -1.004 5.141 1.00 96.50 73 LEU A O 1
ATOM 580 N N . ALA A 1 74 ? 7.220 1.019 5.063 1.00 97.69 74 ALA A N 1
ATOM 581 C CA . ALA A 1 74 ? 7.821 1.403 3.786 1.00 97.69 74 ALA A CA 1
ATOM 582 C C . ALA A 1 74 ? 9.361 1.396 3.816 1.00 97.69 74 ALA A C 1
ATOM 584 O O . ALA A 1 74 ? 9.985 0.963 2.847 1.00 97.69 74 ALA A O 1
ATOM 585 N N . MET A 1 75 ? 9.984 1.818 4.924 1.00 97.31 75 MET A N 1
ATOM 586 C CA . MET A 1 75 ? 11.447 1.805 5.077 1.00 97.31 75 MET A CA 1
ATOM 587 C C . MET A 1 75 ? 12.057 0.399 4.965 1.00 97.31 75 MET A C 1
ATOM 589 O O . MET A 1 75 ? 13.166 0.271 4.451 1.00 97.31 75 MET A O 1
ATOM 593 N N . ARG A 1 76 ? 11.337 -0.663 5.360 1.00 95.56 76 ARG A N 1
ATOM 594 C CA . ARG A 1 76 ? 11.799 -2.059 5.196 1.00 95.56 76 ARG A CA 1
ATOM 595 C C . ARG A 1 76 ? 12.001 -2.444 3.730 1.00 95.56 76 ARG A C 1
ATOM 597 O O . ARG A 1 76 ? 12.834 -3.290 3.432 1.00 95.56 76 ARG A O 1
ATOM 604 N N . TYR A 1 77 ? 11.282 -1.782 2.827 1.00 95.12 77 TYR A N 1
ATOM 605 C CA . TYR A 1 77 ? 11.334 -2.002 1.382 1.00 95.12 77 TYR A CA 1
ATOM 606 C C . TYR A 1 77 ? 12.082 -0.880 0.640 1.00 95.12 77 TYR A C 1
ATOM 608 O O . TYR A 1 77 ? 11.883 -0.688 -0.558 1.00 95.12 77 TYR A O 1
ATOM 616 N N . GLY A 1 78 ? 12.922 -0.107 1.343 1.00 95.88 78 GLY A N 1
ATOM 617 C CA . GLY A 1 78 ? 13.723 0.974 0.755 1.00 95.88 78 GLY A CA 1
ATOM 618 C C . GLY A 1 78 ? 12.942 2.253 0.429 1.00 95.88 78 GLY A C 1
ATOM 619 O O . GLY A 1 78 ? 13.428 3.090 -0.329 1.00 95.88 78 GLY A O 1
ATOM 620 N N . GLY A 1 79 ? 11.731 2.401 0.969 1.00 97.25 79 GLY A N 1
ATOM 621 C CA . GLY A 1 79 ? 10.899 3.594 0.826 1.00 97.25 79 GLY A CA 1
ATOM 622 C C . GLY A 1 79 ? 10.906 4.509 2.050 1.00 97.25 79 GLY A C 1
ATOM 623 O O . GLY A 1 79 ? 11.841 4.521 2.849 1.00 97.25 79 GLY A O 1
ATOM 624 N N . GLY A 1 80 ? 9.830 5.280 2.211 1.00 97.94 80 GLY A N 1
ATOM 625 C CA . GLY A 1 80 ? 9.646 6.197 3.336 1.00 97.94 80 GLY A CA 1
ATOM 626 C C . GLY A 1 80 ? 8.383 7.051 3.212 1.00 97.94 80 GLY A C 1
ATOM 627 O O . GLY A 1 80 ? 7.589 6.889 2.284 1.00 97.94 80 GLY A O 1
ATOM 628 N N . GLY A 1 81 ? 8.178 7.959 4.168 1.00 97.94 81 GLY A N 1
ATOM 629 C CA . GLY A 1 81 ? 7.035 8.874 4.181 1.00 97.94 81 GLY A CA 1
ATOM 630 C C . GLY A 1 81 ? 6.612 9.281 5.589 1.00 97.94 81 GLY A C 1
ATOM 631 O O . GLY A 1 81 ? 7.430 9.340 6.505 1.00 97.94 81 GLY A O 1
ATOM 632 N N . HIS A 1 82 ? 5.321 9.553 5.761 1.00 98.00 82 HIS A N 1
ATOM 633 C CA . HIS A 1 82 ? 4.708 9.920 7.034 1.00 98.00 82 HIS A CA 1
ATOM 634 C C . HIS A 1 82 ? 4.035 8.721 7.703 1.00 98.00 82 HIS A C 1
ATOM 636 O O . HIS A 1 82 ? 3.698 7.735 7.049 1.00 98.00 82 HIS A O 1
ATOM 642 N N . LYS A 1 83 ? 3.783 8.833 9.014 1.00 98.25 83 LYS A N 1
ATOM 643 C CA . LYS A 1 83 ? 3.189 7.760 9.826 1.00 98.25 83 LYS A CA 1
ATOM 644 C C . LYS A 1 83 ? 1.932 7.145 9.197 1.00 98.25 83 LYS A C 1
ATOM 646 O O . LYS A 1 83 ? 1.810 5.933 9.229 1.00 98.25 83 LYS A O 1
ATOM 651 N N . GLY A 1 84 ? 1.033 7.959 8.636 1.00 97.88 84 GLY A N 1
ATOM 652 C CA . GLY A 1 84 ? -0.226 7.487 8.039 1.00 97.88 84 GLY A CA 1
ATOM 653 C C . GLY A 1 84 ? -0.232 7.373 6.511 1.00 97.88 84 GLY A C 1
ATOM 654 O O . GLY A 1 84 ? -1.229 6.936 5.944 1.00 97.88 84 GLY A O 1
ATOM 655 N N . ALA A 1 85 ? 0.847 7.779 5.835 1.00 98.06 85 ALA A N 1
ATOM 656 C CA . ALA A 1 85 ? 0.963 7.705 4.381 1.00 98.06 85 ALA A CA 1
ATOM 657 C C . ALA A 1 85 ? 2.437 7.621 3.966 1.00 98.06 85 ALA A C 1
ATOM 659 O O . ALA A 1 85 ? 3.202 8.568 4.167 1.00 98.06 85 ALA A O 1
ATOM 660 N N . ALA A 1 86 ? 2.837 6.502 3.374 1.00 98.31 86 ALA A N 1
ATOM 661 C CA . ALA A 1 86 ? 4.216 6.253 2.967 1.00 98.31 86 ALA A CA 1
ATOM 662 C C . ALA A 1 86 ? 4.262 5.405 1.701 1.00 98.31 86 ALA A C 1
ATOM 664 O O . ALA A 1 86 ? 3.270 4.787 1.334 1.00 98.31 86 ALA A O 1
ATOM 665 N N . GLY A 1 87 ? 5.399 5.358 1.018 1.00 97.75 87 GLY A N 1
ATOM 666 C CA . GLY A 1 87 ? 5.504 4.609 -0.226 1.00 97.75 87 GLY A CA 1
ATOM 667 C C . GLY A 1 87 ? 6.882 4.030 -0.459 1.00 97.75 87 GLY A C 1
ATOM 668 O O . GLY A 1 87 ? 7.871 4.457 0.136 1.00 97.75 87 GLY A O 1
ATOM 669 N N . PHE A 1 88 ? 6.928 3.042 -1.338 1.00 97.12 88 PHE A N 1
ATOM 670 C CA . PHE A 1 88 ? 8.150 2.399 -1.796 1.00 97.12 88 PHE A CA 1
ATOM 671 C C . PHE A 1 88 ? 7.979 1.952 -3.249 1.00 97.12 88 PHE A C 1
ATOM 673 O O . PHE A 1 88 ? 6.870 1.929 -3.794 1.00 97.12 88 PHE A O 1
ATOM 680 N N . ARG A 1 89 ? 9.094 1.616 -3.894 1.00 95.69 89 ARG A N 1
ATOM 681 C CA . ARG A 1 89 ? 9.129 1.145 -5.277 1.00 95.69 89 ARG A CA 1
ATOM 682 C C . ARG A 1 89 ? 10.049 -0.057 -5.368 1.00 95.69 89 ARG A C 1
ATOM 684 O O . ARG A 1 89 ? 11.140 -0.034 -4.808 1.00 95.69 89 ARG A O 1
ATOM 691 N N . PHE A 1 90 ? 9.641 -1.065 -6.126 1.00 94.81 90 PHE A N 1
ATOM 692 C CA . PHE A 1 90 ? 10.469 -2.234 -6.398 1.00 94.81 90 PHE A CA 1
ATOM 693 C C . PHE A 1 90 ? 10.325 -2.682 -7.854 1.00 94.81 90 PHE A C 1
ATOM 695 O O . PHE A 1 90 ? 9.341 -2.371 -8.529 1.00 94.81 90 PHE A O 1
ATOM 702 N N . MET A 1 91 ? 11.343 -3.382 -8.354 1.00 93.69 91 MET A N 1
ATOM 703 C CA . MET A 1 91 ? 11.283 -4.045 -9.654 1.00 93.69 91 MET A CA 1
ATOM 704 C C . MET A 1 91 ? 10.414 -5.295 -9.523 1.00 93.69 91 MET A C 1
ATOM 706 O O . MET A 1 91 ? 10.665 -6.139 -8.663 1.00 93.69 91 MET A O 1
ATOM 710 N N . ARG A 1 92 ? 9.399 -5.420 -10.374 1.00 90.19 92 ARG A N 1
ATOM 711 C CA . ARG A 1 92 ? 8.460 -6.535 -10.331 1.00 90.19 92 ARG A CA 1
ATOM 712 C C . ARG A 1 92 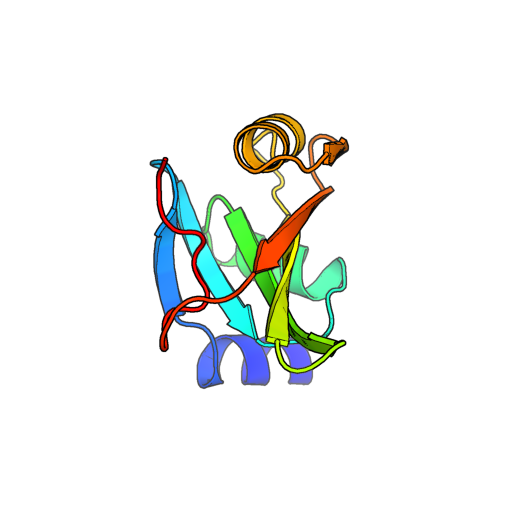? 9.091 -7.764 -10.977 1.00 90.19 92 ARG A C 1
ATOM 714 O O . ARG A 1 92 ? 9.392 -7.764 -12.170 1.00 90.19 92 ARG A O 1
ATOM 721 N N . SER A 1 93 ? 9.272 -8.817 -10.188 1.00 84.62 93 SER A N 1
ATOM 722 C CA . SER A 1 93 ? 9.659 -10.141 -10.668 1.00 84.62 93 SER A CA 1
ATOM 723 C C . SER A 1 93 ? 8.434 -11.062 -10.655 1.00 84.62 93 SER A C 1
ATOM 725 O O . SER A 1 93 ? 7.863 -11.379 -9.615 1.00 84.62 93 SER A O 1
ATOM 727 N N . GLY A 1 94 ? 7.992 -11.481 -11.842 1.00 82.94 94 GLY A N 1
ATOM 728 C CA . GLY A 1 94 ? 6.817 -12.341 -12.002 1.00 82.94 94 GLY A CA 1
ATOM 729 C C . GLY A 1 94 ? 5.475 -11.609 -11.868 1.00 82.94 94 GLY A C 1
ATOM 730 O O . GLY A 1 94 ? 5.368 -10.406 -12.097 1.00 82.94 94 GLY A O 1
ATOM 731 N N . ASN A 1 95 ? 4.425 -12.361 -11.525 1.00 82.56 95 ASN A N 1
ATOM 732 C CA . ASN A 1 95 ? 3.041 -11.878 -11.607 1.00 82.56 95 ASN A CA 1
ATOM 733 C C . ASN A 1 95 ? 2.511 -11.268 -10.296 1.00 82.56 95 ASN A C 1
ATOM 735 O O . ASN A 1 95 ? 1.419 -10.700 -10.293 1.00 82.56 95 ASN A O 1
ATOM 739 N N . SER A 1 96 ? 3.267 -11.333 -9.195 1.00 86.75 96 SER A N 1
ATOM 740 C CA . SER A 1 96 ? 2.837 -10.810 -7.891 1.00 86.75 96 SER A CA 1
ATOM 741 C C . SER A 1 96 ? 3.022 -9.290 -7.800 1.00 86.75 96 SER A C 1
ATOM 743 O O . SER A 1 96 ? 4.080 -8.800 -8.194 1.00 86.75 96 SER A O 1
ATOM 745 N N . PRO A 1 97 ? 2.038 -8.531 -7.278 1.00 88.75 97 PRO A N 1
ATOM 746 C CA . PRO A 1 97 ? 2.188 -7.106 -6.986 1.00 88.75 97 PRO A CA 1
ATOM 747 C C . PRO A 1 97 ? 2.889 -6.845 -5.647 1.00 88.75 97 PRO A C 1
ATOM 749 O O . PRO A 1 97 ? 2.855 -5.721 -5.162 1.00 88.75 97 PRO A O 1
ATOM 752 N N . LEU A 1 98 ? 3.483 -7.869 -5.030 1.00 91.81 98 LEU A N 1
ATOM 753 C CA . LEU A 1 98 ? 4.183 -7.770 -3.754 1.00 91.81 98 LEU A CA 1
ATOM 754 C C . LEU A 1 98 ? 5.699 -7.781 -3.974 1.00 91.81 98 LEU A C 1
ATOM 756 O O . LEU A 1 98 ? 6.172 -8.488 -4.872 1.00 91.81 98 LEU A O 1
ATOM 760 N N . PRO A 1 99 ? 6.470 -7.040 -3.158 1.00 90.06 99 PRO A N 1
ATOM 761 C CA . PRO A 1 99 ? 7.917 -7.169 -3.164 1.00 90.06 99 PRO A CA 1
ATOM 762 C C . PRO A 1 99 ? 8.306 -8.591 -2.751 1.00 90.06 99 PRO A C 1
ATOM 764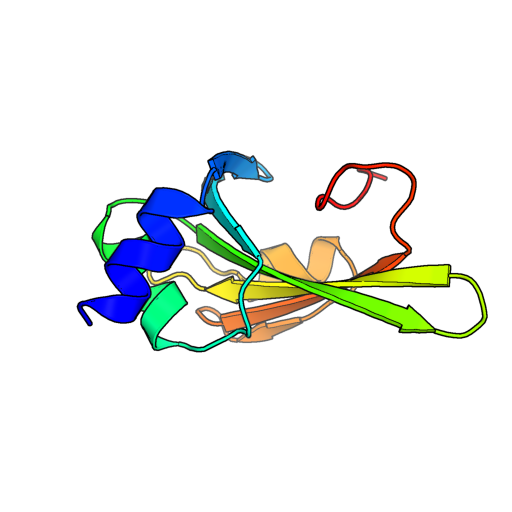 O O . PRO A 1 99 ? 7.656 -9.208 -1.905 1.00 90.06 99 PRO A O 1
ATOM 767 N N . VAL A 1 100 ? 9.383 -9.112 -3.336 1.00 78.75 100 VAL A N 1
ATOM 768 C CA . VAL A 1 100 ? 10.013 -10.328 -2.816 1.00 78.75 100 VAL A CA 1
ATOM 769 C C . VAL A 1 100 ? 10.625 -10.005 -1.453 1.00 78.75 100 VAL A C 1
ATOM 771 O O . VAL A 1 100 ? 11.292 -8.981 -1.306 1.00 78.75 100 VAL A O 1
ATOM 774 N N . ALA A 1 101 ? 10.361 -10.842 -0.450 1.00 59.97 101 ALA A N 1
ATOM 775 C CA . ALA A 1 101 ? 11.044 -10.730 0.833 1.00 59.97 101 ALA A CA 1
ATOM 776 C C . ALA A 1 101 ? 12.547 -10.978 0.614 1.00 59.97 101 ALA A C 1
ATOM 778 O O . ALA A 1 101 ? 12.909 -1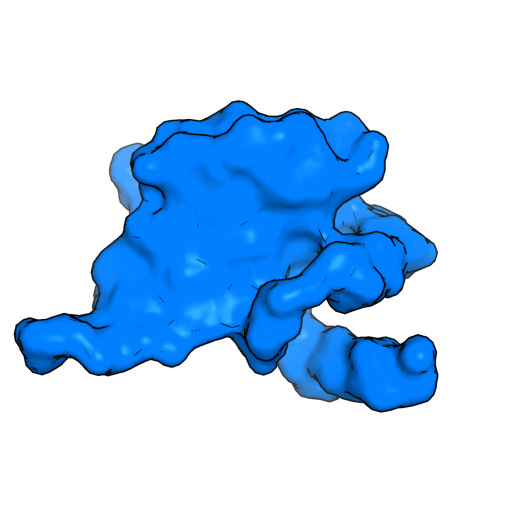1.923 -0.093 1.00 59.97 101 ALA A O 1
ATOM 779 N N . PHE A 1 102 ? 13.388 -10.105 1.173 1.00 49.12 102 PHE A N 1
ATOM 780 C CA . PHE A 1 102 ? 14.841 -10.288 1.228 1.00 49.12 102 PHE A CA 1
ATOM 781 C C . PHE A 1 102 ? 15.229 -11.131 2.441 1.00 49.12 102 PHE A C 1
ATOM 783 O O . PHE A 1 102 ? 14.610 -10.927 3.511 1.00 49.12 102 PHE A O 1
#

Foldseek 3Di:
DVVLVVQQVVAWDWDQDPNWTEIEGADPDDVVNFVVRVVVVGQKYWYWYWDDDPNFIKIKTKIAGPHAQVQVVQVQQVWGDGRGIIIHMDTDDPDDSDDDDD

Secondary structure (DSSP, 8-state):
-HHHHHHHHHH-EEEEETTEEEEEEES---HHHHHHHHHTT-SEEEEEEEEEETTEEEEEEEEE-SSS-HHHHHHHTT-EEETTEEEEEEE--SS-SSPPP-

Sequence (102 aa):
MKQIAYHVDTYGFALDFDGYNTLAVNLPGNGDIGHYICSLGYDVAYVYRDNFQDGQVFTNVTLYSETVDVSKLAMRYGGGGHKGAAGFRFMRSGNSPLPVAF

Radius of gyration: 12.83 Å; chains: 1; bounding box: 34×22×34 Å